Protein 1BOM (pdb70)

Nearest PDB structures (foldseek):
  1bon-assembly1_B  TM=8.069E-01  e=3.067E-04  Bombyx mori
  1bom-assembly1_A  TM=1.053E+00  e=3.761E-03  Bombyx mori
  1bon-assembly1_A  TM=1.005E+00  e=5.354E-03  Bombyx mori
  2n2v-assembly1_A  TM=4.709E-01  e=4.827E-01  Homo sapiens

InterPro domains:
  IPR016179 Insulin-like [PF00049] (26-89)
  IPR016179 Insulin-like [SM00078] (26-89)
  IPR017097 Bombyxin [PIRSF037038] (5-89)
  IPR017097 Bombyxin [PR02003] (15-29)
  IPR017097 Bombyxin [PR02003] (45-59)
  IPR017097 Bombyxin [PR02003] (77-88)
  IPR022352 Insulin/IGF/relaxin [PR00276] (27-43)
  IPR022352 Insulin/IGF/relaxin [PR00276] (70-89)
  IPR022353 Insulin, conserved site [PS00262] (75-89)
  IPR030680 Bombyxin A [PIRSF500312] (1-89)
  IPR036438 Insulin-like superfamily [SSF56994] (12-89)

Structure (mmCIF, N/CA/C/O backbone):
data_1BOM
#
_entry.id   1BOM
#
_cell.length_a   1.000
_cell.length_b   1.000
_cell.length_c   1.000
_cell.angle_alpha   90.00
_cell.angle_beta   90.00
_cell.angle_gamma   90.00
#
_symmetry.space_group_name_H-M   'P 1'
#
loop_
_entity.id
_entity.type
_entity.pdbx_description
1 polymer 'BOMBYXIN-II,BOMBYXIN A-2'
2 polymer 'BOMBYXIN-II,BOMBYXIN A-6'
#
loop_
_atom_site.group_PDB
_atom_site.id
_atom_site.type_symbol
_atom_site.label_atom_id
_atom_site.label_alt_id
_atom_site.label_comp_id
_atom_site.label_asym_id
_atom_site.label_entity_id
_atom_site.label_seq_id
_atom_site.pdbx_PDB_ins_code
_atom_site.Cartn_x
_atom_site.Cartn_y
_atom_site.Cartn_z
_atom_site.occupancy
_atom_site.B_iso_or_equiv
_atom_site.auth_seq_id
_atom_site.auth_comp_id
_atom_site.auth_asym_id
_atom_site.auth_atom_id
_atom_site.pdbx_PDB_model_num
ATOM 1 N N . GLY A 1 1 ? -1.134 3.369 -13.616 1.00 2.58 1 GLY A N 1
ATOM 2 C CA . GLY A 1 1 ? -1.361 3.734 -12.190 1.00 1.42 1 GLY A CA 1
ATOM 3 C C . GLY A 1 1 ? -0.691 2.705 -11.276 1.00 1.11 1 GLY A C 1
ATOM 4 O O . GLY A 1 1 ? -1.210 1.626 -11.068 1.00 1.16 1 GLY A O 1
ATOM 10 N N . ILE A 1 2 ? 0.449 3.061 -10.749 1.00 0.94 2 ILE A N 1
ATOM 11 C CA . ILE A 1 2 ? 1.167 2.142 -9.859 1.00 0.70 2 ILE A CA 1
ATOM 12 C C . ILE A 1 2 ? 0.728 2.387 -8.409 1.00 0.68 2 ILE A C 1
ATOM 13 O O . ILE A 1 2 ? 0.969 1.584 -7.530 1.00 0.80 2 ILE A O 1
ATOM 29 N N . VAL A 1 3 ? 0.056 3.487 -8.201 1.00 0.69 3 VAL A N 1
ATOM 30 C CA . VAL A 1 3 ? -0.417 3.818 -6.827 1.00 0.70 3 VAL A CA 1
ATOM 31 C C . VAL A 1 3 ? -1.568 2.910 -6.399 1.00 0.82 3 VAL A C 1
ATOM 32 O O . VAL A 1 3 ? -1.562 2.381 -5.305 1.00 0.89 3 VAL A O 1
ATOM 45 N N . ASP A 1 4 ? -2.534 2.739 -7.258 1.00 0.91 4 ASP A N 1
ATOM 46 C CA . ASP A 1 4 ? -3.673 1.867 -6.889 1.00 1.06 4 ASP A CA 1
ATOM 47 C C . ASP A 1 4 ? -3.252 0.422 -6.943 1.00 1.07 4 ASP A C 1
ATOM 48 O O . ASP A 1 4 ? -4.073 -0.470 -6.917 1.00 1.21 4 ASP A O 1
ATOM 57 N N . GLU A 1 5 ? -1.973 0.226 -7.040 1.00 0.96 5 GLU A N 1
ATOM 58 C CA . GLU A 1 5 ? -1.460 -1.154 -7.093 1.00 0.99 5 GLU A CA 1
ATOM 59 C C . GLU A 1 5 ? -0.714 -1.456 -5.801 1.00 0.95 5 GLU A C 1
ATOM 60 O O . GLU A 1 5 ? -0.820 -2.538 -5.272 1.00 1.06 5 GLU A O 1
ATOM 72 N N . CYS A 1 6 ? 0.034 -0.487 -5.324 1.00 0.86 6 CYS A N 1
ATOM 73 C CA . CYS A 1 6 ? 0.793 -0.707 -4.057 1.00 0.91 6 CYS A CA 1
ATOM 74 C C . CYS A 1 6 ? -0.006 -0.187 -2.868 1.00 1.06 6 CYS A C 1
ATOM 75 O O . CYS A 1 6 ? 0.025 -0.758 -1.796 1.00 1.22 6 CYS A O 1
ATOM 82 N N . CYS A 1 7 ? -0.725 0.878 -3.088 1.00 1.04 7 CYS A N 1
ATOM 83 C CA . CYS A 1 7 ? -1.536 1.451 -1.986 1.00 1.20 7 CYS A CA 1
ATOM 84 C C . CYS A 1 7 ? -2.657 0.482 -1.651 1.00 1.31 7 CYS A C 1
ATOM 85 O O . CYS A 1 7 ? -2.881 0.128 -0.510 1.00 1.52 7 CYS A O 1
ATOM 92 N N . LEU A 1 8 ? -3.331 0.081 -2.683 1.00 1.27 8 LEU A N 1
ATOM 93 C CA . LEU A 1 8 ? -4.454 -0.861 -2.553 1.00 1.37 8 LEU A CA 1
ATOM 94 C C . LEU A 1 8 ? -4.013 -2.301 -2.215 1.00 1.41 8 LEU A C 1
ATOM 95 O O . LEU A 1 8 ? -4.479 -2.867 -1.246 1.00 1.53 8 LEU A O 1
ATOM 111 N N . ARG A 1 9 ? -3.132 -2.866 -3.013 1.00 1.36 9 ARG A N 1
ATOM 112 C CA . ARG A 1 9 ? -2.666 -4.270 -2.740 1.00 1.43 9 ARG A CA 1
ATOM 113 C C . ARG A 1 9 ? -1.138 -4.395 -2.792 1.00 1.33 9 ARG A C 1
ATOM 114 O O . ARG A 1 9 ? -0.459 -3.502 -3.242 1.00 1.19 9 ARG A O 1
ATOM 135 N N . PRO A 1 10 ? -0.611 -5.502 -2.294 1.00 1.41 10 PRO A N 1
ATOM 136 C CA . PRO A 1 10 ? 0.842 -5.724 -2.301 1.00 1.35 10 PRO A CA 1
ATOM 137 C C . PRO A 1 10 ? 1.450 -5.363 -3.647 1.00 1.19 10 PRO A C 1
ATOM 138 O O . PRO A 1 10 ? 0.756 -5.167 -4.625 1.00 1.17 10 PRO A O 1
ATOM 149 N N . CYS A 1 11 ? 2.744 -5.301 -3.654 1.00 1.14 11 CYS A N 1
ATOM 150 C CA . CYS A 1 11 ? 3.490 -4.963 -4.863 1.00 1.03 11 CYS A CA 1
ATOM 151 C C . CYS A 1 11 ? 4.956 -5.033 -4.486 1.00 1.08 11 CYS A C 1
ATOM 152 O O . CYS A 1 11 ? 5.808 -4.479 -5.144 1.00 1.01 11 CYS A O 1
ATOM 159 N N . SER A 1 12 ? 5.201 -5.684 -3.383 1.00 1.30 12 SER A N 1
ATOM 160 C CA . SER A 1 12 ? 6.605 -5.825 -2.910 1.00 1.51 12 SER A CA 1
ATOM 161 C C . SER A 1 12 ? 7.567 -6.023 -4.083 1.00 1.41 12 SER A C 1
ATOM 162 O O . SER A 1 12 ? 7.252 -6.714 -5.029 1.00 1.32 12 SER A O 1
ATOM 170 N N . VAL A 1 13 ? 8.706 -5.379 -3.980 1.00 1.48 13 VAL A N 1
ATOM 171 C CA . VAL A 1 13 ? 9.766 -5.453 -5.022 1.00 1.43 13 VAL A CA 1
ATOM 172 C C . VAL A 1 13 ? 9.558 -6.531 -6.063 1.00 1.38 13 VAL A C 1
ATOM 173 O O . VAL A 1 13 ? 9.574 -6.238 -7.230 1.00 1.23 13 VAL A O 1
ATOM 186 N N . ASP A 1 14 ? 9.320 -7.731 -5.660 1.00 1.55 14 ASP A N 1
ATOM 187 C CA . ASP A 1 14 ? 9.124 -8.778 -6.692 1.00 1.59 14 ASP A CA 1
ATOM 188 C C . ASP A 1 14 ? 7.923 -8.479 -7.591 1.00 1.42 14 ASP A C 1
ATOM 189 O O . ASP A 1 14 ? 7.491 -9.324 -8.350 1.00 1.55 14 ASP A O 1
ATOM 198 N N . VAL A 1 15 ? 7.413 -7.283 -7.488 1.00 1.20 15 VAL A N 1
ATOM 199 C CA . VAL A 1 15 ? 6.243 -6.892 -8.323 1.00 1.10 15 VAL A CA 1
ATOM 200 C C . VAL A 1 15 ? 6.498 -5.522 -8.945 1.00 0.91 15 V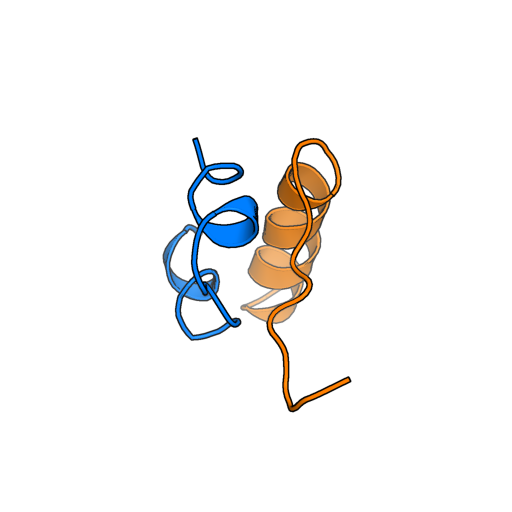AL A C 1
ATOM 201 O O . VAL A 1 15 ? 5.981 -5.203 -9.998 1.00 0.90 15 VAL A O 1
ATOM 214 N N . LEU A 1 16 ? 7.299 -4.737 -8.272 1.00 0.83 16 LEU A N 1
ATOM 215 C CA . LEU A 1 16 ? 7.613 -3.384 -8.790 1.00 0.71 16 LEU A CA 1
ATOM 216 C C . LEU A 1 16 ? 8.779 -3.513 -9.728 1.00 0.77 16 LEU A C 1
ATOM 217 O O . LEU A 1 16 ? 8.945 -2.751 -10.658 1.00 0.73 16 LEU A O 1
ATOM 233 N N . LEU A 1 17 ? 9.579 -4.489 -9.439 1.00 0.91 17 LEU A N 1
ATOM 234 C CA . LEU A 1 17 ? 10.756 -4.730 -10.273 1.00 1.03 17 LEU A CA 1
ATOM 235 C C . LEU A 1 17 ? 10.306 -5.000 -11.693 1.00 0.97 17 LEU A C 1
ATOM 236 O O . LEU A 1 17 ? 11.080 -4.955 -12.629 1.00 1.09 17 LEU A O 1
ATOM 252 N N . SER A 1 18 ? 9.043 -5.278 -11.808 1.00 0.88 18 SER A N 1
ATOM 253 C CA . SER A 1 18 ? 8.468 -5.561 -13.144 1.00 0.95 18 SER A CA 1
ATOM 254 C C . SER A 1 18 ? 7.879 -4.297 -13.770 1.00 0.89 18 SER A C 1
ATOM 255 O O . SER A 1 18 ? 7.609 -4.266 -14.955 1.00 1.04 18 SER A O 1
ATOM 263 N N . TYR A 1 19 ? 7.685 -3.273 -12.974 1.00 0.77 19 TYR A N 1
ATOM 264 C CA . TYR A 1 19 ? 7.115 -2.028 -13.542 1.00 0.84 19 TYR A CA 1
ATOM 265 C C . TYR A 1 19 ? 8.150 -1.312 -14.396 1.00 1.00 19 TYR A C 1
ATOM 266 O O . TYR A 1 19 ? 7.813 -0.524 -15.257 1.00 1.20 19 TYR A O 1
ATOM 284 N N . CYS A 1 20 ? 9.396 -1.601 -14.139 1.00 1.00 20 CYS A N 1
ATOM 285 C CA . CYS A 1 20 ? 10.468 -0.944 -14.929 1.00 1.24 20 CYS A CA 1
ATOM 286 C C . CYS A 1 20 ? 10.828 -1.777 -16.157 1.00 1.46 20 CYS A C 1
ATOM 287 O O . CYS A 1 20 ? 11.740 -1.356 -16.848 1.00 2.04 20 CYS A O 1
ATOM 309 N N . GLN B 2 2 ? 3.122 -3.847 11.925 1.00 6.83 -1 GLN B N 1
ATOM 310 C CA . GLN B 2 2 ? 4.369 -3.822 11.092 1.00 6.13 -1 GLN B CA 1
ATOM 311 C C . GLN B 2 2 ? 4.824 -5.217 10.648 1.00 5.60 -1 GLN B C 1
ATOM 312 O O . GLN B 2 2 ? 5.831 -5.719 11.106 1.00 6.19 -1 GLN B O 1
ATOM 326 N N . PRO B 2 3 ? 4.071 -5.814 9.756 1.00 4.72 0 PRO B N 1
ATOM 327 C CA . PRO B 2 3 ? 4.395 -7.150 9.250 1.00 4.51 0 PRO B CA 1
ATOM 328 C C . PRO B 2 3 ? 5.679 -7.102 8.411 1.00 4.01 0 PRO B C 1
ATOM 329 O O . PRO B 2 3 ? 6.564 -6.313 8.679 1.00 4.14 0 PRO B O 1
ATOM 340 N N . GLN B 2 4 ? 5.757 -7.935 7.418 1.00 4.07 1 GLN B N 1
ATOM 341 C CA . GLN B 2 4 ? 6.972 -7.943 6.563 1.00 4.26 1 GLN B CA 1
ATOM 342 C C . GLN B 2 4 ? 6.949 -6.774 5.581 1.00 3.48 1 GLN B C 1
ATOM 343 O O . GLN B 2 4 ? 7.982 -6.253 5.214 1.00 3.96 1 GLN B O 1
ATOM 357 N N . ALA B 2 5 ? 5.767 -6.384 5.178 1.00 2.97 2 ALA B N 1
ATOM 358 C CA . ALA B 2 5 ? 5.647 -5.259 4.228 1.00 3.02 2 ALA B CA 1
ATOM 359 C C . ALA B 2 5 ? 4.255 -5.217 3.617 1.00 2.54 2 ALA B C 1
ATOM 360 O O . ALA B 2 5 ? 3.785 -6.182 3.050 1.00 3.3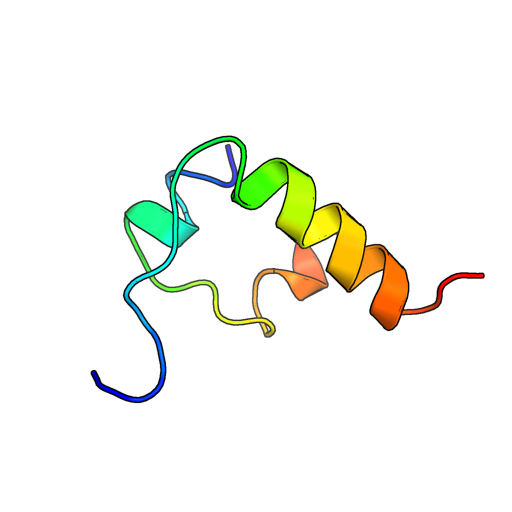7 2 ALA B O 1
ATOM 367 N N . VAL B 2 6 ? 3.630 -4.093 3.755 1.00 2.03 3 VAL B N 1
ATOM 368 C CA . VAL B 2 6 ? 2.259 -3.931 3.198 1.00 2.16 3 VAL B CA 1
ATOM 369 C C . VAL B 2 6 ? 1.828 -2.474 3.214 1.00 2.07 3 VAL B C 1
ATOM 370 O O . VAL B 2 6 ? 1.061 -2.026 2.386 1.00 2.69 3 VAL B O 1
ATOM 383 N N . HIS B 2 7 ? 2.336 -1.779 4.173 1.00 1.67 4 HIS B N 1
ATOM 384 C CA . HIS B 2 7 ? 1.998 -0.335 4.316 1.00 1.94 4 HIS B CA 1
ATOM 385 C C . HIS B 2 7 ? 1.956 0.370 2.971 1.00 1.93 4 HIS B C 1
ATOM 386 O O . HIS B 2 7 ? 1.084 1.175 2.714 1.00 3.30 4 HIS B O 1
ATOM 400 N N . THR B 2 8 ? 2.886 0.026 2.139 1.00 1.58 5 THR B N 1
ATOM 401 C CA . THR B 2 8 ? 2.959 0.638 0.801 1.00 1.54 5 THR B CA 1
ATOM 402 C C . THR B 2 8 ? 2.740 2.151 0.856 1.00 1.56 5 THR B C 1
ATOM 403 O O . THR B 2 8 ? 2.600 2.725 1.918 1.00 2.04 5 THR B O 1
ATOM 414 N N . TYR B 2 9 ? 2.748 2.766 -0.297 1.00 1.27 6 TYR B N 1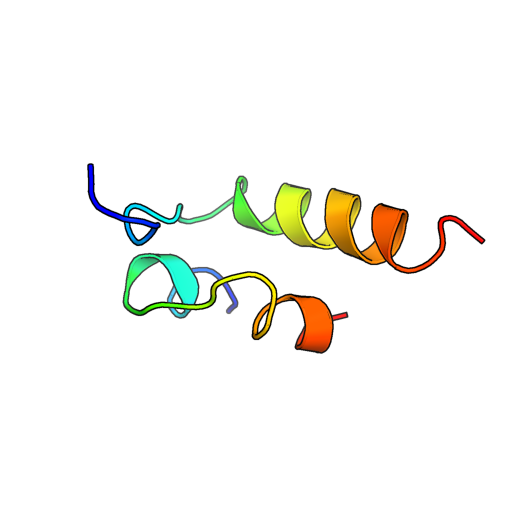
ATOM 415 C CA . TYR B 2 9 ? 2.546 4.232 -0.364 1.00 1.34 6 TYR B CA 1
ATOM 416 C C . TYR B 2 9 ? 1.469 4.569 -1.394 1.00 1.30 6 TYR B C 1
ATOM 417 O O . TYR B 2 9 ? 0.771 3.692 -1.861 1.00 1.64 6 TYR B O 1
ATOM 435 N N . CYS B 2 10 ? 1.342 5.822 -1.734 1.00 1.24 7 CYS B N 1
ATOM 436 C CA . CYS B 2 10 ? 0.304 6.193 -2.735 1.00 1.22 7 CYS B CA 1
ATOM 437 C C . CYS B 2 10 ? 0.596 7.565 -3.345 1.00 1.18 7 CYS B C 1
ATOM 438 O O . CYS B 2 10 ? 0.498 8.576 -2.679 1.00 1.45 7 CYS B O 1
ATOM 445 N N . GLY B 2 11 ? 0.953 7.569 -4.606 1.00 0.99 8 GLY B N 1
ATOM 446 C CA . GLY B 2 11 ? 1.258 8.864 -5.284 1.00 1.05 8 GLY B CA 1
ATOM 447 C C . GLY B 2 11 ? 2.646 9.360 -4.874 1.00 1.06 8 GLY B C 1
ATOM 448 O O . GLY B 2 11 ? 3.028 9.215 -3.735 1.00 1.10 8 GLY B O 1
ATOM 452 N N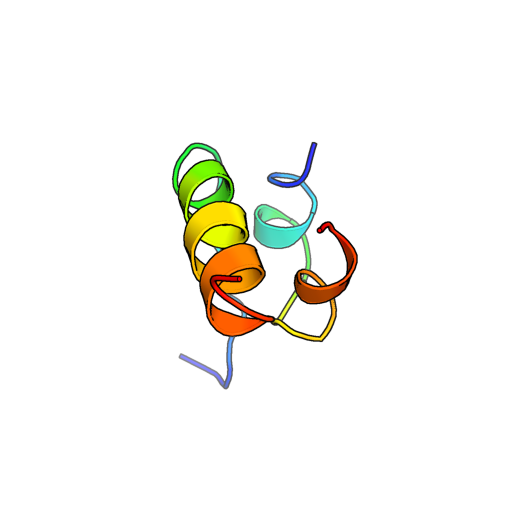 . ARG B 2 12 ? 3.364 9.929 -5.819 1.00 1.11 9 ARG B N 1
ATOM 453 C CA . ARG B 2 12 ? 4.737 10.447 -5.517 1.00 1.12 9 ARG B CA 1
ATOM 454 C C . ARG B 2 12 ? 5.645 9.347 -4.993 1.00 1.02 9 ARG B C 1
ATOM 455 O O . ARG B 2 12 ? 6.563 8.925 -5.662 1.00 0.94 9 ARG B O 1
ATOM 476 N N . HIS B 2 13 ? 5.403 8.933 -3.789 1.00 1.08 10 HIS B N 1
ATOM 477 C CA . HIS B 2 13 ? 6.245 7.868 -3.220 1.00 1.09 10 HIS B CA 1
ATOM 478 C C . HIS B 2 13 ? 6.420 6.737 -4.219 1.00 0.99 10 HIS B C 1
ATOM 479 O O . HIS B 2 13 ? 7.283 5.899 -4.060 1.00 1.07 10 HIS B O 1
ATOM 493 N N . LEU B 2 14 ? 5.593 6.739 -5.237 1.00 0.88 11 LEU B N 1
ATOM 494 C CA . LEU B 2 14 ? 5.702 5.674 -6.258 1.00 0.81 11 LEU B CA 1
ATOM 495 C C . LEU B 2 14 ? 6.556 6.182 -7.407 1.00 0.80 11 LEU B C 1
ATOM 496 O O . LEU B 2 14 ? 7.190 5.407 -8.097 1.00 0.85 11 LEU B O 1
ATOM 512 N N . ALA B 2 15 ? 6.563 7.479 -7.606 1.00 0.83 12 ALA B N 1
ATOM 513 C CA . ALA B 2 15 ? 7.392 8.006 -8.718 1.00 0.88 12 ALA B CA 1
ATOM 514 C C . ALA B 2 15 ? 8.848 7.998 -8.282 1.00 0.84 12 ALA B C 1
ATOM 515 O O . ALA B 2 15 ? 9.751 8.184 -9.074 1.00 1.18 12 ALA B O 1
ATOM 522 N N . ARG B 2 16 ? 9.032 7.783 -7.012 1.00 0.77 13 ARG B N 1
ATOM 523 C CA . ARG B 2 16 ? 10.400 7.744 -6.450 1.00 0.90 13 ARG B CA 1
ATOM 524 C C . ARG B 2 16 ? 10.839 6.288 -6.355 1.00 0.87 13 ARG B C 1
ATOM 525 O O . ARG B 2 16 ? 12.012 5.973 -6.353 1.00 0.94 13 ARG B O 1
ATOM 546 N N . THR B 2 17 ? 9.861 5.433 -6.269 1.00 0.92 14 THR B N 1
ATOM 547 C CA . THR B 2 17 ? 10.138 3.978 -6.171 1.00 1.02 14 THR B CA 1
ATOM 548 C C . THR B 2 17 ? 10.786 3.449 -7.450 1.00 0.88 14 THR B C 1
ATOM 549 O O . THR B 2 17 ? 11.848 2.860 -7.407 1.00 0.94 14 THR B O 1
ATOM 560 N N . LEU B 2 18 ? 10.146 3.676 -8.571 1.00 0.86 15 LEU B N 1
ATOM 561 C CA . LEU B 2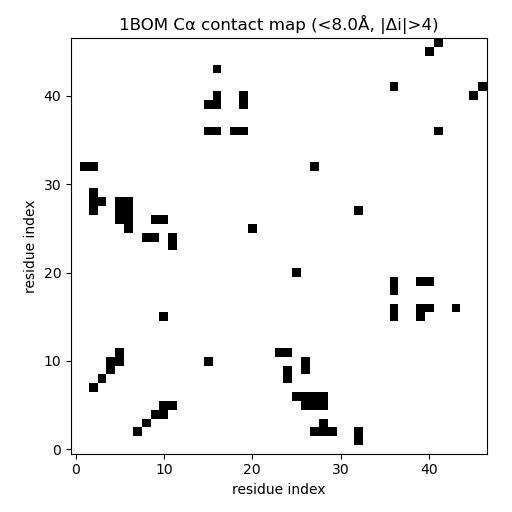 18 ? 10.733 3.179 -9.848 1.00 1.01 15 LEU B CA 1
ATOM 562 C C . LEU B 2 18 ? 11.927 4.004 -10.252 1.00 1.13 15 LEU B C 1
ATOM 563 O O . LEU B 2 18 ? 12.426 3.888 -11.349 1.00 1.42 15 LEU B O 1
ATOM 579 N N . ALA B 2 19 ? 12.331 4.839 -9.359 1.00 1.01 16 ALA B N 1
ATOM 580 C CA . ALA B 2 19 ? 13.500 5.704 -9.633 1.00 1.24 16 ALA B CA 1
ATOM 581 C C . ALA B 2 19 ? 14.650 5.192 -8.807 1.00 1.32 16 ALA B C 1
ATOM 582 O O . ALA B 2 19 ? 15.790 5.556 -9.009 1.00 1.56 16 ALA B O 1
ATOM 589 N N . ASP B 2 20 ? 14.293 4.371 -7.861 1.00 1.18 17 ASP B N 1
ATOM 590 C CA . ASP B 2 20 ? 15.301 3.778 -6.967 1.00 1.33 17 ASP B CA 1
ATOM 591 C C . ASP B 2 20 ? 15.477 2.325 -7.360 1.00 1.37 17 ASP B C 1
ATOM 592 O O . ASP B 2 20 ? 16.505 1.726 -7.115 1.00 1.61 17 ASP B O 1
ATOM 601 N N . LEU B 2 21 ? 14.452 1.781 -7.970 1.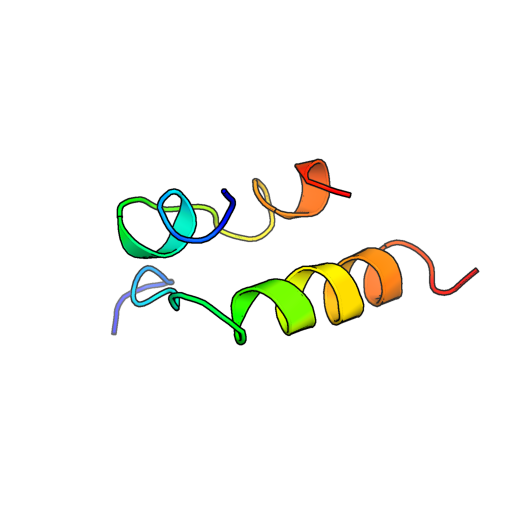00 1.18 18 LEU B N 1
ATOM 602 C CA . LEU B 2 21 ? 14.545 0.367 -8.390 1.00 1.23 18 LEU B CA 1
ATOM 603 C C . LEU B 2 21 ? 15.233 0.297 -9.735 1.00 1.33 18 LEU B C 1
ATOM 604 O O . LEU B 2 21 ? 16.171 -0.449 -9.909 1.00 1.50 18 LEU B O 1
ATOM 620 N N . CYS B 2 22 ? 14.756 1.072 -10.677 1.00 1.31 19 CYS B N 1
ATOM 621 C CA . CYS B 2 22 ? 15.413 1.034 -12.005 1.00 1.54 19 CYS B CA 1
ATOM 622 C C . CY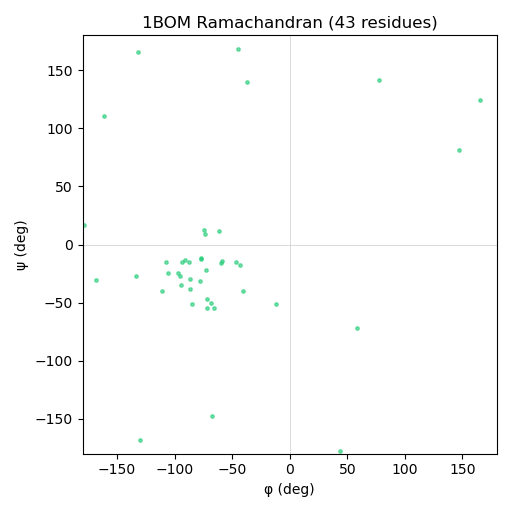S B 2 22 ? 16.864 1.412 -11.781 1.00 1.75 19 CYS B C 1
ATOM 623 O O . CYS B 2 22 ? 17.719 1.237 -12.626 1.00 2.01 19 CYS B O 1
ATOM 630 N N . TRP B 2 23 ? 17.080 1.932 -10.606 1.00 1.68 20 TRP B N 1
ATOM 631 C CA . TRP B 2 23 ? 18.426 2.363 -10.194 1.00 1.92 20 TRP B CA 1
ATOM 632 C C . TRP B 2 23 ? 19.181 1.183 -9.593 1.00 2.00 20 TRP B C 1
ATOM 633 O O . TRP B 2 23 ? 20.363 1.028 -9.810 1.00 2.21 20 TRP B O 1
ATOM 654 N N . GLU B 2 24 ? 18.482 0.358 -8.852 1.00 1.87 21 GLU B N 1
ATOM 655 C CA . GLU B 2 24 ? 19.175 -0.806 -8.246 1.00 2.05 21 GLU B CA 1
ATOM 656 C C . GLU B 2 24 ? 19.162 -1.976 -9.217 1.00 2.07 21 GLU B C 1
ATOM 657 O O . GLU B 2 24 ? 19.895 -2.932 -9.061 1.00 2.31 21 GLU B O 1
ATOM 669 N N . ALA B 2 25 ? 18.321 -1.870 -10.205 1.00 1.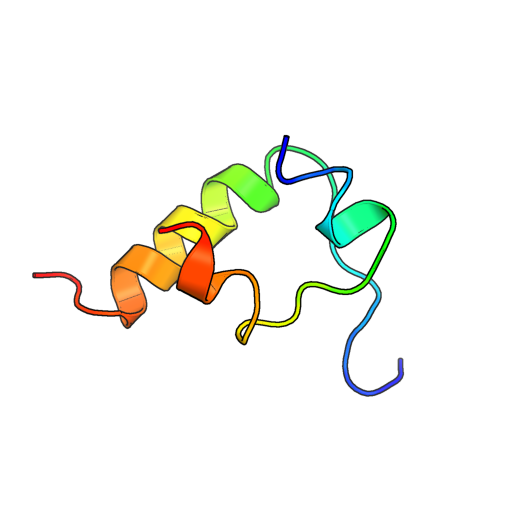95 22 ALA B N 1
ATOM 670 C CA . ALA B 2 25 ? 18.230 -2.953 -11.209 1.00 2.10 22 ALA B CA 1
ATOM 671 C C . ALA B 2 25 ? 19.413 -2.839 -12.158 1.00 2.46 22 ALA B C 1
ATOM 672 O O . ALA B 2 25 ? 19.695 -3.731 -12.932 1.00 2.81 22 ALA B O 1
ATOM 679 N N . GLY B 2 26 ? 20.081 -1.721 -12.065 1.00 2.50 23 GLY B N 1
ATOM 680 C CA . GLY B 2 26 ? 21.260 -1.484 -12.936 1.00 2.93 23 GLY B CA 1
ATOM 681 C C . GLY B 2 26 ? 21.368 0.004 -13.275 1.00 3.18 23 GLY B C 1
ATOM 682 O O . GLY B 2 26 ? 20.944 0.429 -14.331 1.00 3.64 23 GLY B O 1
ATOM 686 N N . VAL B 2 27 ? 21.918 0.771 -12.364 1.00 3.05 24 VAL B N 1
ATOM 687 C CA . VAL B 2 27 ? 22.057 2.234 -12.629 1.00 3.42 24 VAL B CA 1
ATOM 688 C C . VAL B 2 27 ? 22.540 2.494 -14.051 1.00 4.18 24 VAL B C 1
ATOM 689 O O . VAL B 2 27 ? 22.419 3.588 -14.567 1.00 4.67 24 VAL B O 1
ATOM 702 N N . ASP B 2 28 ? 23.075 1.479 -14.651 1.00 4.40 25 ASP B N 1
ATOM 703 C CA . ASP B 2 28 ? 23.580 1.621 -16.040 1.00 5.25 25 ASP B CA 1
ATOM 704 C C . ASP B 2 28 ? 22.473 2.105 -16.973 1.00 5.53 25 ASP B C 1
ATOM 705 O O . ASP B 2 28 ? 22.832 2.592 -18.032 1.00 6.15 25 ASP B O 1
#

Solvent-accessible surface area: 3926 Å² total

Radius of gyration: 10.5 Å; Cα contacts (8 Å, |Δi|>4): 41; chains: 2; bounding box: 28×19×27 Å

Organism: Bombyx mori (NCBI:txid7091)

Foldseek 3Di:
DCCCVVVVDPCPCVRVVVVD/DPPDDPDDDPPVVVVVCVVVVCVVPVD

Sequence (47 aa):
GIVDECCLRPCSVDVLLSYCQPQAVHTYCGRHLARTLADLCWEAGVD

B-factor: mean 2.19, std 1.74, range [0.61, 10.23]

Secondary structure (DSSP, 8-state):
--HHHHTTS--TTTTTTTT-/--SS-----SSTTTTGGGTHHHHTT--